Protein AF-A0A960AM47-F1 (afdb_monomer)

Sequence (129 aa):
HQISRVGQLLDPVADRLYILATLIGLLLRGIVPLWFVLLLVSRDLIMSVVLAVLKRRGVTGLPVHFVGKAATFCLLYAFPLLLLGDGAGWLADTAKVVGWAFAVWGTALYWWAAVLYIGQARRIMAATP

Structure (mmCIF, N/CA/C/O backbone):
data_AF-A0A960AM47-F1
#
_entry.id   AF-A0A960AM47-F1
#
loop_
_atom_site.group_PDB
_atom_site.id
_atom_site.type_symbol
_atom_site.label_atom_id
_atom_site.label_alt_id
_atom_site.label_comp_id
_atom_site.label_asym_id
_atom_site.label_entity_id
_atom_site.label_seq_id
_atom_site.pdbx_PDB_ins_code
_atom_site.Cartn_x
_atom_site.Cartn_y
_atom_site.Cartn_z
_atom_site.occupancy
_atom_site.B_iso_or_equiv
_atom_site.auth_seq_id
_atom_site.auth_comp_id
_atom_site.auth_asym_id
_atom_site.auth_atom_id
_atom_site.pdbx_PDB_model_num
ATOM 1 N N . HIS A 1 1 ? 6.777 24.534 19.745 1.00 47.44 1 HIS A N 1
ATOM 2 C CA . HIS A 1 1 ? 6.241 23.468 18.872 1.00 47.44 1 HIS A CA 1
ATOM 3 C C . HIS A 1 1 ? 4.751 23.283 19.138 1.00 47.44 1 HIS A C 1
ATOM 5 O O . HIS A 1 1 ? 4.369 22.457 19.956 1.00 47.44 1 HIS A O 1
ATOM 11 N N . GLN A 1 2 ? 3.905 24.105 18.511 1.00 51.22 2 GLN A N 1
ATOM 12 C CA . GLN A 1 2 ? 2.451 24.008 18.653 1.00 51.22 2 GLN A CA 1
ATOM 13 C C . GLN A 1 2 ? 1.941 23.044 17.580 1.00 51.22 2 GLN A C 1
ATOM 15 O O . GLN A 1 2 ? 1.855 23.388 16.405 1.00 51.22 2 GLN A O 1
ATOM 20 N N . ILE A 1 3 ? 1.690 21.799 17.973 1.00 52.78 3 ILE A N 1
ATOM 21 C CA . ILE A 1 3 ? 1.135 20.796 17.068 1.00 52.78 3 ILE A CA 1
ATOM 22 C C . ILE A 1 3 ? -0.360 21.103 16.934 1.00 52.78 3 ILE A C 1
ATOM 24 O O . ILE A 1 3 ? -1.127 20.937 17.881 1.00 52.78 3 ILE A O 1
ATOM 28 N N . SER A 1 4 ? -0.771 21.621 15.777 1.00 69.75 4 SER A N 1
ATOM 29 C CA . SER A 1 4 ? -2.180 21.897 15.491 1.00 69.75 4 SER A CA 1
ATOM 30 C C . SER A 1 4 ? -2.963 20.583 15.389 1.00 69.75 4 SER A C 1
ATOM 32 O O . SER A 1 4 ? -2.564 19.679 14.654 1.00 69.75 4 SER A O 1
ATOM 34 N N . ARG A 1 5 ? -4.117 20.487 16.069 1.00 62.91 5 ARG A N 1
ATOM 35 C CA . ARG A 1 5 ? -5.071 19.362 15.928 1.00 62.91 5 ARG A CA 1
ATOM 36 C C . ARG A 1 5 ? -5.500 19.133 14.474 1.00 62.91 5 ARG A C 1
ATOM 38 O O . ARG A 1 5 ? -5.840 18.012 14.113 1.00 62.91 5 ARG A O 1
ATOM 45 N N . VAL A 1 6 ? -5.475 20.184 13.652 1.00 67.06 6 VAL A N 1
ATOM 46 C CA . VAL A 1 6 ? -5.768 20.110 12.214 1.00 67.06 6 VAL A CA 1
ATOM 47 C C . VAL A 1 6 ? -4.598 19.473 11.455 1.00 67.06 6 VAL A C 1
ATOM 49 O O . VAL A 1 6 ? -4.828 18.621 10.604 1.00 67.06 6 VAL A O 1
ATOM 52 N N . GLY A 1 7 ? -3.352 19.796 11.822 1.00 62.34 7 GLY A N 1
ATOM 53 C CA . GLY A 1 7 ? -2.150 19.187 11.236 1.00 62.34 7 GLY A CA 1
ATOM 54 C C . GLY A 1 7 ? -2.078 17.675 11.468 1.00 62.34 7 GLY A C 1
ATOM 55 O O . GLY A 1 7 ? -1.877 16.921 10.526 1.00 62.34 7 GLY A O 1
ATOM 56 N N . GLN A 1 8 ? -2.393 17.213 12.685 1.00 63.25 8 GLN A N 1
ATOM 57 C CA . GLN A 1 8 ? -2.414 15.775 13.014 1.00 63.25 8 GLN A CA 1
ATOM 58 C C . GLN A 1 8 ? -3.444 14.957 12.217 1.00 63.25 8 GLN A C 1
ATOM 60 O O . GLN A 1 8 ? -3.293 13.744 12.086 1.00 63.25 8 GLN A O 1
ATOM 65 N N . LEU A 1 9 ? -4.511 15.589 11.719 1.00 65.38 9 LEU A N 1
ATOM 66 C CA . LEU A 1 9 ? -5.510 14.932 10.872 1.00 65.38 9 LEU A CA 1
ATOM 67 C C . LEU A 1 9 ? -5.158 15.021 9.383 1.00 65.38 9 LEU A C 1
ATOM 69 O O . LEU A 1 9 ? -5.520 14.118 8.633 1.00 65.38 9 LEU A O 1
ATOM 73 N N . LEU A 1 10 ? -4.461 16.080 8.965 1.00 71.19 10 LEU A N 1
ATOM 74 C CA . LEU A 1 10 ? -4.021 16.275 7.583 1.00 71.19 10 LEU A CA 1
ATOM 75 C C . LEU A 1 10 ? -2.849 15.362 7.208 1.00 71.19 10 LEU A C 1
ATOM 77 O O . LEU A 1 10 ? -2.863 14.814 6.109 1.00 71.19 10 LEU A O 1
ATOM 81 N N . ASP A 1 11 ? -1.900 15.133 8.116 1.00 74.31 11 ASP A N 1
ATOM 82 C CA . ASP A 1 11 ? -0.732 14.270 7.880 1.00 74.31 11 ASP A CA 1
ATOM 83 C C . ASP A 1 11 ? -1.090 12.866 7.338 1.00 74.31 11 ASP A C 1
ATOM 85 O O . ASP A 1 11 ? -0.600 12.491 6.271 1.00 74.31 11 ASP A O 1
ATOM 89 N N . PRO A 1 12 ? -1.990 12.084 7.971 1.00 70.38 12 PRO A N 1
ATOM 90 C CA . PRO A 1 12 ? -2.351 10.756 7.468 1.00 70.38 12 PRO A CA 1
ATOM 91 C C . PRO A 1 12 ? -3.187 10.789 6.180 1.00 70.38 12 PRO A C 1
ATOM 93 O O . PRO A 1 12 ? -3.255 9.789 5.466 1.00 70.38 12 PRO A O 1
ATOM 96 N N . VAL A 1 13 ? -3.850 11.908 5.872 1.00 76.12 13 VAL A N 1
ATOM 97 C CA . VAL A 1 13 ? -4.582 12.074 4.607 1.00 76.12 13 VAL A CA 1
ATOM 98 C C . VAL A 1 13 ? -3.605 12.361 3.471 1.00 76.12 13 VAL A C 1
ATOM 100 O O . VAL A 1 13 ? -3.717 11.748 2.411 1.00 76.12 13 VAL A O 1
ATOM 103 N N . ALA A 1 14 ? -2.631 13.243 3.699 1.00 81.94 14 ALA A N 1
ATOM 104 C CA . ALA A 1 14 ? -1.590 13.564 2.731 1.00 81.94 14 ALA A CA 1
ATOM 105 C C . ALA A 1 14 ? -0.752 12.329 2.370 1.00 81.94 14 ALA A C 1
ATOM 107 O O . ALA A 1 14 ? -0.541 12.067 1.187 1.00 81.94 14 ALA A O 1
ATOM 108 N N . ASP A 1 15 ? -0.368 11.521 3.364 1.00 78.25 15 ASP A N 1
ATOM 109 C CA . ASP A 1 15 ? 0.365 10.266 3.150 1.00 78.25 15 ASP A CA 1
ATOM 110 C C . ASP A 1 15 ? -0.412 9.293 2.239 1.00 78.25 15 ASP A C 1
ATOM 112 O O . ASP A 1 15 ? 0.113 8.747 1.267 1.00 78.25 15 ASP A O 1
ATOM 116 N N . ARG A 1 16 ? -1.724 9.157 2.467 1.00 79.69 16 ARG A N 1
ATOM 117 C CA . ARG A 1 16 ? -2.591 8.310 1.631 1.00 79.69 16 ARG A CA 1
ATOM 118 C C . ARG A 1 16 ? -2.769 8.845 0.218 1.00 79.69 16 ARG A C 1
ATOM 120 O O . ARG A 1 16 ? -2.778 8.061 -0.729 1.00 79.69 16 ARG A O 1
ATOM 127 N N . LEU A 1 17 ? -2.922 10.159 0.065 1.00 84.12 17 LEU A N 1
ATOM 128 C CA . LEU A 1 17 ? -3.022 10.789 -1.250 1.00 84.12 17 LEU A CA 1
ATOM 129 C C . LEU A 1 17 ? -1.725 10.622 -2.043 1.00 84.12 17 LEU A C 1
ATOM 131 O O . LEU A 1 17 ? -1.788 10.350 -3.238 1.00 84.12 17 LEU A O 1
ATOM 135 N N . TYR A 1 18 ? -0.569 10.712 -1.385 1.00 85.06 18 TYR A N 1
ATOM 136 C CA . TYR A 1 18 ? 0.729 10.450 -2.000 1.00 85.06 18 TYR A CA 1
ATOM 137 C C . TYR A 1 18 ? 0.843 9.007 -2.519 1.00 85.06 18 TYR A C 1
ATOM 139 O O . TYR A 1 18 ? 1.218 8.795 -3.677 1.00 85.06 18 TYR A O 1
ATOM 147 N N . ILE A 1 19 ? 0.461 8.012 -1.709 1.00 83.75 19 ILE A N 1
ATOM 148 C CA . ILE A 1 19 ? 0.459 6.600 -2.130 1.00 83.75 19 ILE A CA 1
ATOM 149 C C . ILE A 1 19 ? -0.493 6.394 -3.314 1.00 83.75 19 ILE A C 1
ATOM 151 O O . ILE A 1 19 ? -0.124 5.765 -4.307 1.00 83.75 19 ILE A O 1
ATOM 155 N N . LEU A 1 20 ? -1.701 6.962 -3.244 1.00 88.12 20 LEU A N 1
ATOM 156 C CA . LEU A 1 20 ? -2.689 6.861 -4.316 1.00 88.12 20 LEU A CA 1
ATOM 157 C C . LEU A 1 20 ? -2.184 7.507 -5.614 1.00 88.12 20 LEU A C 1
ATOM 159 O O . LEU A 1 20 ? -2.288 6.901 -6.678 1.00 88.12 20 LEU A O 1
ATOM 163 N N . ALA A 1 21 ? -1.597 8.702 -5.533 1.00 90.12 21 ALA A N 1
ATOM 164 C CA . ALA A 1 21 ? -1.014 9.392 -6.679 1.00 90.12 21 ALA A CA 1
ATOM 165 C C . ALA A 1 21 ? 0.123 8.575 -7.310 1.00 90.12 21 ALA A C 1
ATOM 167 O O . ALA A 1 21 ? 0.181 8.446 -8.532 1.00 90.12 21 ALA A O 1
ATOM 168 N N . THR A 1 22 ? 0.977 7.960 -6.485 1.00 88.94 22 THR A N 1
ATOM 169 C CA . THR A 1 22 ? 2.062 7.083 -6.947 1.00 88.94 22 THR A CA 1
ATOM 170 C C . THR A 1 22 ? 1.514 5.860 -7.687 1.00 88.94 22 THR A C 1
ATOM 172 O O . THR A 1 22 ? 1.965 5.552 -8.790 1.00 88.94 22 THR A O 1
ATOM 175 N N . LEU A 1 23 ? 0.494 5.196 -7.133 1.00 88.94 23 LEU A N 1
ATOM 176 C CA . LEU A 1 23 ? -0.164 4.052 -7.772 1.00 88.94 23 LEU A CA 1
ATOM 177 C C . LEU A 1 23 ? -0.812 4.423 -9.108 1.00 88.94 23 LEU A C 1
ATOM 179 O O . LEU A 1 23 ? -0.674 3.682 -10.080 1.00 88.94 23 LEU A O 1
ATOM 183 N N . ILE A 1 24 ? -1.490 5.571 -9.171 1.00 92.44 24 ILE A N 1
ATOM 184 C CA . ILE A 1 24 ? -2.091 6.075 -10.411 1.00 92.44 24 ILE A CA 1
ATOM 185 C C . ILE A 1 24 ? -0.998 6.386 -11.440 1.00 92.44 24 ILE A C 1
ATOM 187 O O . ILE A 1 24 ? -1.135 6.005 -12.597 1.00 92.44 24 ILE A O 1
ATOM 191 N N . GLY A 1 25 ? 0.111 7.011 -11.036 1.00 91.94 25 GLY A N 1
ATOM 192 C CA . GLY A 1 25 ? 1.244 7.275 -11.926 1.00 91.94 25 GLY A CA 1
ATOM 193 C C . GLY A 1 25 ? 1.834 5.997 -12.533 1.00 91.94 25 GLY A C 1
ATOM 194 O O . GLY A 1 25 ? 2.054 5.932 -13.743 1.00 91.94 25 GLY A O 1
ATOM 195 N N . LEU A 1 26 ? 2.027 4.955 -11.717 1.00 90.94 26 LEU A N 1
ATOM 196 C CA . LEU A 1 26 ? 2.511 3.647 -12.179 1.00 90.94 26 LEU A CA 1
ATOM 197 C C . LEU A 1 26 ? 1.506 2.928 -13.090 1.00 90.94 26 LEU A C 1
ATOM 199 O O . LEU A 1 26 ? 1.911 2.255 -14.038 1.00 90.94 26 LEU A O 1
ATOM 203 N N . LEU A 1 27 ? 0.206 3.089 -12.829 1.00 93.50 27 LEU A N 1
ATOM 204 C CA . LEU A 1 27 ? -0.863 2.566 -13.679 1.00 93.50 27 LEU A CA 1
ATOM 205 C C . LEU A 1 27 ? -0.893 3.247 -15.048 1.00 93.50 27 LEU A C 1
ATOM 207 O O . LEU A 1 27 ? -0.978 2.567 -16.065 1.00 93.50 27 LEU A O 1
ATOM 211 N N . LEU A 1 28 ? -0.799 4.579 -15.082 1.00 92.88 28 LEU A N 1
ATOM 212 C CA . LEU A 1 28 ? -0.804 5.354 -16.326 1.00 92.88 28 LEU A CA 1
ATOM 213 C C . LEU A 1 28 ? 0.432 5.075 -17.187 1.00 92.88 28 LEU A C 1
ATOM 215 O O . LEU A 1 28 ? 0.337 5.098 -18.411 1.00 92.88 28 LEU A O 1
ATOM 219 N N . ARG A 1 29 ? 1.574 4.759 -16.563 1.00 89.88 29 ARG A N 1
ATOM 220 C CA . ARG A 1 29 ? 2.760 4.246 -17.265 1.00 89.88 29 ARG A CA 1
ATOM 221 C C . ARG A 1 29 ? 2.626 2.795 -17.741 1.00 89.88 29 ARG A C 1
ATOM 223 O O . ARG A 1 29 ? 3.496 2.322 -18.458 1.00 89.88 29 ARG A O 1
ATOM 230 N N . GLY A 1 30 ? 1.583 2.071 -17.336 1.00 88.38 30 GLY A N 1
ATOM 231 C CA . GLY A 1 30 ? 1.415 0.652 -17.656 1.00 88.38 30 GLY A CA 1
ATOM 232 C C . GLY A 1 30 ? 2.365 -0.285 -16.898 1.00 88.38 30 GLY A C 1
ATOM 233 O O . GLY A 1 30 ? 2.429 -1.469 -17.218 1.00 88.38 30 GLY A O 1
ATOM 234 N N . ILE A 1 31 ? 3.077 0.212 -15.879 1.00 89.81 31 ILE A N 1
ATOM 235 C CA . ILE A 1 31 ? 3.995 -0.588 -15.049 1.00 89.81 31 ILE A CA 1
ATOM 236 C C . ILE A 1 31 ? 3.198 -1.530 -14.141 1.00 89.81 31 ILE A C 1
ATOM 238 O O . ILE A 1 31 ? 3.586 -2.677 -13.915 1.00 89.81 31 ILE A O 1
ATOM 242 N N . VAL A 1 32 ? 2.073 -1.038 -13.616 1.00 91.31 32 VAL A N 1
ATOM 243 C CA . VAL A 1 32 ? 1.195 -1.766 -12.697 1.00 91.31 32 VAL A CA 1
ATOM 244 C C . VAL A 1 32 ? -0.201 -1.893 -13.317 1.00 91.31 32 VAL A C 1
ATOM 246 O O . VAL A 1 32 ? -0.741 -0.906 -13.808 1.00 91.31 32 VAL A O 1
ATOM 249 N N . PRO A 1 33 ? -0.832 -3.077 -13.287 1.00 93.56 33 PRO A N 1
ATOM 250 C CA . PRO A 1 33 ? -2.162 -3.285 -13.837 1.00 93.56 33 PRO A CA 1
ATOM 251 C C . PRO A 1 33 ? -3.258 -2.724 -12.920 1.00 93.56 33 PRO A C 1
ATOM 253 O O . PRO A 1 33 ? -3.125 -2.696 -11.694 1.00 93.56 33 PRO A O 1
ATOM 256 N N . LEU A 1 34 ? -4.399 -2.356 -13.512 1.00 92.38 34 LEU A N 1
ATOM 257 C CA . LEU A 1 34 ? -5.530 -1.755 -12.790 1.00 92.38 34 LEU A CA 1
ATOM 258 C C . LEU A 1 34 ? -6.026 -2.622 -11.624 1.00 92.38 34 LEU A C 1
ATOM 260 O O . LEU A 1 34 ? -6.331 -2.095 -10.556 1.00 92.38 34 LEU A O 1
ATOM 264 N N . TRP A 1 35 ? -6.078 -3.946 -11.800 1.00 93.19 35 TRP A N 1
ATOM 265 C CA . TRP A 1 35 ? -6.544 -4.856 -10.750 1.00 93.19 35 TRP A CA 1
ATOM 266 C C . TRP A 1 35 ? -5.694 -4.754 -9.477 1.00 93.19 35 TRP A C 1
ATOM 268 O O . TRP A 1 35 ? -6.240 -4.833 -8.381 1.00 93.19 35 TRP A O 1
ATOM 278 N N . PHE A 1 36 ? -4.383 -4.523 -9.605 1.00 90.56 36 PHE A N 1
ATOM 279 C CA . PHE A 1 36 ? -3.477 -4.403 -8.465 1.00 90.56 36 PHE A CA 1
ATOM 280 C C . PHE A 1 36 ? -3.722 -3.095 -7.707 1.00 90.56 36 PHE A C 1
ATOM 282 O O . PHE A 1 36 ? -3.802 -3.089 -6.480 1.00 90.56 36 PHE A O 1
ATOM 289 N N . VAL A 1 37 ? -3.936 -1.998 -8.440 1.00 91.75 37 VAL A N 1
ATOM 290 C CA . VAL A 1 37 ? -4.310 -0.704 -7.851 1.00 91.75 37 VAL A CA 1
ATOM 291 C C . VAL A 1 37 ? -5.631 -0.817 -7.095 1.00 91.75 37 VAL A C 1
ATOM 293 O O . VAL A 1 37 ? -5.704 -0.432 -5.929 1.00 91.75 37 VAL A O 1
ATOM 296 N N . LEU A 1 38 ? -6.663 -1.395 -7.717 1.00 92.69 38 LEU A N 1
ATOM 297 C CA . LEU A 1 38 ? -7.961 -1.601 -7.069 1.00 92.69 38 LEU A CA 1
ATOM 298 C C . LEU A 1 38 ? -7.837 -2.466 -5.811 1.00 92.69 38 LEU A C 1
ATOM 300 O O . LEU A 1 38 ? -8.492 -2.198 -4.803 1.00 92.69 38 LEU A O 1
ATOM 304 N N . LEU A 1 39 ? -6.973 -3.478 -5.843 1.00 92.31 39 LEU A N 1
ATOM 305 C CA . LEU A 1 39 ? -6.744 -4.376 -4.723 1.00 92.31 39 LEU A CA 1
ATOM 306 C C . LEU A 1 39 ? -6.026 -3.684 -3.549 1.00 92.31 39 LEU A C 1
ATOM 308 O O . LEU A 1 39 ? -6.345 -3.965 -2.400 1.00 92.31 39 LEU A O 1
ATOM 312 N N . LEU A 1 40 ? -5.124 -2.730 -3.786 1.00 90.44 40 LEU A N 1
ATOM 313 C CA . LEU A 1 40 ? -4.545 -1.924 -2.701 1.00 90.44 40 LEU A CA 1
ATOM 314 C C . LEU A 1 40 ? -5.532 -0.875 -2.165 1.00 90.44 40 LEU A C 1
ATOM 316 O O . LEU A 1 40 ? -5.749 -0.782 -0.957 1.00 90.44 40 LEU A O 1
ATOM 320 N N . VAL A 1 41 ? -6.194 -0.135 -3.059 1.00 90.56 41 VAL A N 1
ATOM 321 C CA . VAL A 1 41 ? -7.116 0.953 -2.688 1.00 90.56 41 VAL A CA 1
ATOM 322 C C . VAL A 1 41 ? -8.337 0.433 -1.927 1.00 90.56 41 VAL A C 1
ATOM 324 O O . VAL A 1 41 ? -8.761 1.036 -0.940 1.00 90.56 41 VAL A O 1
ATOM 327 N N . SER A 1 42 ? -8.902 -0.702 -2.346 1.00 91.88 42 SER A N 1
ATOM 328 C CA . SER A 1 42 ? -10.052 -1.309 -1.661 1.00 91.88 42 SER A CA 1
ATOM 329 C C . SER A 1 42 ? -9.731 -1.682 -0.216 1.00 91.88 42 SER A C 1
ATOM 331 O O . SER A 1 42 ? -10.549 -1.435 0.672 1.00 91.88 42 SER A O 1
ATOM 333 N N . ARG A 1 43 ? -8.523 -2.189 0.059 1.00 89.00 43 ARG A N 1
ATOM 334 C CA . ARG A 1 43 ? -8.061 -2.451 1.425 1.00 89.00 43 ARG A CA 1
ATOM 335 C C . ARG A 1 43 ? -8.067 -1.168 2.251 1.00 89.00 43 ARG A C 1
ATOM 337 O O . ARG A 1 43 ? -8.598 -1.167 3.364 1.00 89.00 43 ARG A O 1
ATOM 344 N N . ASP A 1 44 ? -7.493 -0.081 1.740 1.00 87.44 44 ASP A N 1
ATOM 345 C CA . ASP A 1 44 ? -7.437 1.185 2.478 1.00 87.44 44 ASP A CA 1
ATOM 346 C C . ASP A 1 44 ? -8.815 1.786 2.727 1.00 87.44 44 ASP A C 1
ATOM 348 O O . ASP A 1 44 ? -9.067 2.318 3.814 1.00 87.44 44 ASP A O 1
ATOM 352 N N . LEU A 1 45 ? -9.743 1.626 1.784 1.00 89.06 45 LEU A N 1
ATOM 353 C CA . LEU A 1 45 ? -11.140 1.992 1.983 1.00 89.06 45 LEU A CA 1
ATOM 354 C C . LEU A 1 45 ? -11.768 1.175 3.123 1.00 89.06 45 LEU A C 1
ATOM 356 O O . LEU A 1 45 ? -12.332 1.757 4.051 1.00 89.06 45 LEU A O 1
ATOM 360 N N . ILE A 1 46 ? -11.606 -0.152 3.110 1.00 90.50 46 ILE A N 1
ATOM 361 C CA . ILE A 1 46 ? -12.116 -1.045 4.163 1.00 90.50 46 ILE A CA 1
ATOM 362 C C . ILE A 1 46 ? -11.552 -0.643 5.531 1.00 90.50 46 ILE A C 1
ATOM 364 O O . ILE A 1 46 ? -12.307 -0.457 6.484 1.00 90.50 46 ILE A O 1
ATOM 368 N N . MET A 1 47 ? -10.237 -0.451 5.636 1.00 87.81 47 MET A N 1
ATOM 369 C CA . M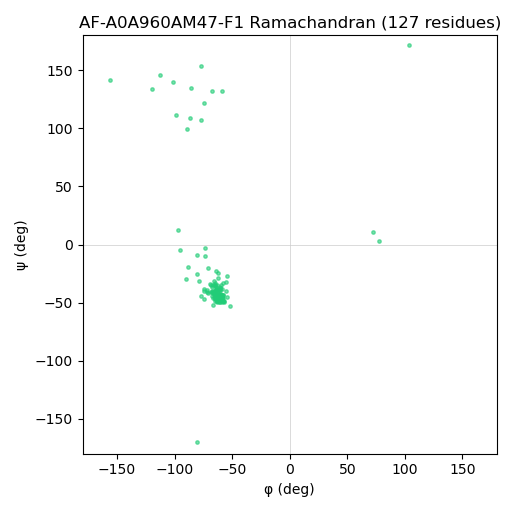ET A 1 47 ? -9.589 -0.074 6.895 1.00 87.81 47 MET A CA 1
ATOM 370 C C . MET A 1 47 ? -10.024 1.308 7.387 1.00 87.81 47 MET A C 1
ATOM 372 O O . MET A 1 47 ? -10.178 1.512 8.591 1.00 87.81 47 MET A O 1
ATOM 376 N N . SER A 1 48 ? -10.274 2.248 6.474 1.00 86.31 48 SER A N 1
ATOM 377 C CA . SER A 1 48 ? -10.831 3.562 6.811 1.00 86.31 48 SER A CA 1
ATOM 378 C C . SER A 1 48 ? -12.226 3.447 7.414 1.00 86.31 48 SER A C 1
ATOM 380 O O . SER A 1 48 ? -12.505 4.089 8.425 1.00 86.31 48 SER A O 1
ATOM 382 N N . VAL A 1 49 ? -13.082 2.593 6.842 1.00 88.75 49 VAL A N 1
ATOM 383 C CA . VAL A 1 49 ? -14.428 2.326 7.366 1.00 88.75 49 VAL A CA 1
ATOM 384 C C . VAL A 1 49 ? -14.353 1.662 8.741 1.00 88.75 49 VAL A C 1
ATOM 386 O O . VAL A 1 49 ? -15.017 2.119 9.669 1.00 88.75 49 VAL A O 1
ATOM 389 N N . VAL A 1 50 ? -13.510 0.638 8.909 1.00 87.19 50 VAL A N 1
ATOM 390 C CA . VAL A 1 50 ? -13.312 -0.048 10.200 1.00 87.19 50 VAL A CA 1
ATOM 391 C C . VAL A 1 50 ? -12.882 0.943 11.282 1.00 87.19 50 VAL A C 1
ATOM 393 O O . VAL A 1 50 ? -13.487 0.991 12.353 1.00 87.19 50 VAL A O 1
ATOM 396 N N . LEU A 1 51 ? -11.882 1.781 10.997 1.00 84.50 51 LEU A N 1
ATOM 397 C CA . LEU A 1 51 ? -11.414 2.802 11.936 1.00 84.50 51 LEU A CA 1
ATOM 398 C C . LEU A 1 51 ? -12.484 3.859 12.226 1.00 84.50 51 LEU A C 1
ATOM 400 O O . LEU A 1 51 ? -12.631 4.267 13.376 1.00 84.50 51 LEU A O 1
ATOM 404 N N . ALA A 1 52 ? -13.259 4.285 11.226 1.00 85.38 52 ALA A N 1
ATOM 405 C CA . ALA A 1 52 ? -14.353 5.231 11.426 1.00 85.38 52 ALA A CA 1
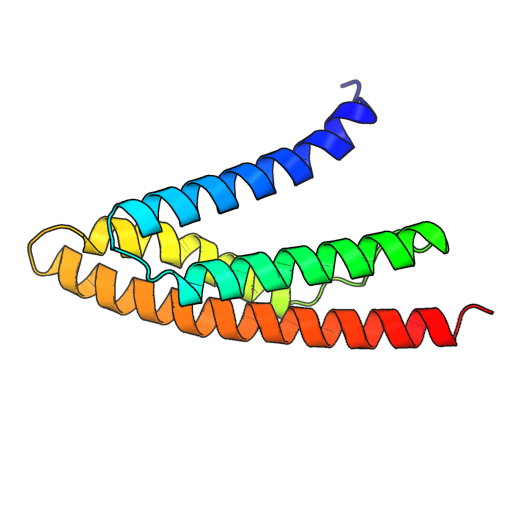ATOM 406 C C . ALA A 1 52 ? -15.445 4.662 12.349 1.00 85.38 52 ALA A C 1
ATOM 408 O O . ALA A 1 52 ? -15.931 5.374 13.229 1.00 85.38 52 ALA A O 1
ATOM 409 N N . VAL A 1 53 ? -15.797 3.381 12.193 1.00 86.31 53 VAL A N 1
ATOM 410 C CA . VAL A 1 53 ? -16.753 2.686 13.070 1.00 86.31 53 VAL A CA 1
ATOM 411 C C . VAL A 1 53 ? -16.215 2.584 14.499 1.00 86.31 53 VAL A C 1
ATOM 413 O O . VAL A 1 53 ? -16.939 2.899 15.442 1.00 86.31 53 VAL A O 1
ATOM 416 N N . LEU A 1 54 ? -14.943 2.215 14.673 1.00 84.06 54 LEU A N 1
ATOM 417 C CA . LEU A 1 54 ? -14.311 2.124 15.995 1.00 84.06 54 LEU A CA 1
ATOM 418 C C . LEU A 1 54 ? -14.229 3.485 16.693 1.00 84.06 54 LEU A C 1
ATOM 420 O O . LEU A 1 54 ? -14.564 3.598 17.873 1.00 84.06 54 LEU A O 1
ATOM 424 N N . LYS A 1 55 ? -13.869 4.536 15.948 1.00 83.31 55 LYS A N 1
ATOM 425 C CA . LYS A 1 55 ? -13.774 5.903 16.468 1.00 83.31 55 LYS A CA 1
ATOM 426 C C . LYS A 1 55 ? -15.118 6.410 16.994 1.00 83.31 55 LYS A C 1
ATOM 428 O O . LYS A 1 55 ? -15.144 7.090 18.015 1.00 83.31 55 LYS A O 1
ATOM 433 N N . ARG A 1 56 ? -16.236 6.048 16.348 1.00 82.62 56 ARG A N 1
ATOM 434 C CA . ARG A 1 56 ? -17.593 6.372 16.835 1.00 82.62 56 ARG A CA 1
ATOM 435 C C . ARG A 1 56 ? -17.926 5.712 18.177 1.00 82.62 56 ARG A C 1
ATOM 437 O O . ARG A 1 56 ? -18.775 6.228 18.889 1.00 82.62 56 ARG A O 1
ATOM 444 N N . ARG A 1 57 ? -17.254 4.612 18.534 1.00 78.12 57 ARG A N 1
ATOM 445 C CA . ARG A 1 57 ? -17.401 3.908 19.820 1.00 78.12 57 ARG A CA 1
ATOM 446 C C . ARG A 1 57 ? -16.337 4.290 20.859 1.00 78.12 57 ARG A C 1
ATOM 448 O O . ARG A 1 57 ? -16.182 3.600 21.856 1.00 78.12 57 ARG A O 1
ATOM 455 N N . GLY A 1 58 ? -15.569 5.356 20.624 1.00 75.88 58 GLY A N 1
ATOM 456 C CA . GLY A 1 58 ? -14.532 5.819 21.554 1.00 75.88 58 GLY A CA 1
ATOM 457 C C . GLY A 1 58 ? -13.231 5.009 21.523 1.00 75.88 58 GLY A C 1
ATOM 458 O O . GLY A 1 58 ? -12.305 5.317 22.269 1.00 75.88 58 GLY A O 1
ATOM 459 N N . VAL A 1 59 ? -13.113 4.017 20.633 1.00 74.44 59 VAL A N 1
ATOM 460 C CA . VAL A 1 59 ? -11.882 3.239 20.451 1.00 74.44 59 VAL A CA 1
ATOM 461 C C . VAL A 1 59 ? -10.984 3.977 19.466 1.00 74.44 59 VAL A C 1
ATOM 463 O O . VAL A 1 59 ? -11.266 4.048 18.270 1.00 74.44 59 VAL A O 1
ATOM 466 N N . THR A 1 60 ? -9.895 4.550 19.971 1.00 62.50 60 THR A N 1
ATOM 467 C CA . THR A 1 60 ? -8.984 5.399 19.187 1.00 62.50 60 THR A CA 1
ATOM 468 C C . THR A 1 60 ? -7.772 4.658 18.624 1.00 62.50 60 THR A C 1
ATOM 470 O O . THR A 1 60 ? -7.027 5.241 17.839 1.00 62.50 60 THR A O 1
ATOM 473 N N . GLY A 1 61 ? -7.582 3.375 18.956 1.00 62.00 61 GLY A N 1
ATOM 474 C CA . GLY A 1 61 ? -6.436 2.603 18.481 1.00 62.00 61 GLY A CA 1
ATOM 475 C C . GLY A 1 61 ? -6.665 1.096 18.465 1.00 62.00 61 GLY A C 1
ATOM 476 O O . GLY A 1 61 ? -7.280 0.532 19.366 1.00 62.00 61 GLY A O 1
ATOM 477 N N . LEU A 1 62 ? -6.134 0.449 17.426 1.00 67.19 62 LEU A N 1
ATOM 478 C CA . LEU A 1 62 ? -5.968 -1.000 17.348 1.00 67.19 62 LEU A CA 1
ATOM 479 C C . LEU A 1 62 ? -4.498 -1.338 17.646 1.00 67.19 62 LEU A C 1
ATOM 481 O O . LEU A 1 62 ? -3.613 -0.626 17.160 1.00 67.19 62 LEU A O 1
ATOM 485 N N . PRO A 1 63 ? -4.207 -2.407 18.406 1.00 69.06 63 PRO A N 1
ATOM 486 C CA . PRO A 1 63 ? -2.836 -2.832 18.657 1.00 69.06 63 PRO A CA 1
ATOM 487 C C . PRO A 1 63 ? -2.124 -3.135 17.335 1.00 69.06 63 PRO A C 1
ATOM 489 O O . PRO A 1 63 ? -2.662 -3.792 16.442 1.00 69.06 63 PRO A O 1
ATOM 492 N N . VAL A 1 64 ? -0.913 -2.601 17.191 1.00 66.50 64 VAL A N 1
ATOM 493 C CA . VAL A 1 64 ? -0.183 -2.630 15.923 1.00 66.50 64 VAL A CA 1
ATOM 494 C C . VAL A 1 64 ? 0.364 -4.032 15.676 1.00 66.50 64 VAL A C 1
ATOM 496 O O . VAL A 1 64 ? 1.152 -4.537 16.473 1.00 66.50 64 VAL A O 1
ATOM 499 N N . HIS A 1 65 ? -0.016 -4.655 14.561 1.00 74.38 65 HIS A N 1
ATOM 500 C CA . HIS A 1 65 ? 0.519 -5.962 14.181 1.00 74.38 65 HIS A CA 1
ATOM 501 C C . HIS A 1 65 ? 1.823 -5.819 13.405 1.00 74.38 65 HIS A C 1
ATOM 503 O O . HIS A 1 65 ? 1.905 -5.045 12.449 1.00 74.38 65 HIS A O 1
ATOM 509 N N . PHE A 1 66 ? 2.825 -6.627 13.761 1.00 76.44 66 PHE A N 1
ATOM 510 C CA . PHE A 1 66 ? 4.096 -6.704 13.030 1.00 76.44 66 PHE A CA 1
ATOM 511 C C . PHE A 1 66 ? 3.897 -7.033 11.545 1.00 76.44 66 PHE A C 1
ATOM 513 O O . PHE A 1 66 ? 4.621 -6.506 10.704 1.00 76.44 66 PHE A O 1
ATOM 520 N N . VAL A 1 67 ? 2.862 -7.813 11.211 1.00 78.12 67 VAL A N 1
ATOM 521 C CA . VAL A 1 67 ? 2.516 -8.142 9.820 1.00 78.12 67 VAL A CA 1
ATOM 522 C C . VAL A 1 67 ? 2.180 -6.895 8.999 1.00 78.12 67 VAL A C 1
ATOM 524 O O . VAL A 1 67 ? 2.598 -6.784 7.850 1.00 78.12 67 VAL A O 1
ATOM 527 N N . GLY A 1 68 ? 1.487 -5.920 9.597 1.00 78.06 68 GLY A N 1
ATOM 528 C CA . GLY A 1 68 ? 1.180 -4.656 8.929 1.00 78.06 68 GLY A CA 1
ATOM 529 C C . GLY A 1 68 ? 2.436 -3.838 8.636 1.00 78.06 68 GLY A C 1
ATOM 530 O O . GLY A 1 68 ? 2.564 -3.287 7.548 1.00 78.06 68 GLY A O 1
ATOM 531 N N . LYS A 1 69 ? 3.399 -3.818 9.567 1.00 82.50 69 LYS A N 1
ATOM 532 C CA . LYS A 1 69 ? 4.690 -3.144 9.353 1.00 82.50 69 LYS A CA 1
ATOM 533 C C . LYS A 1 69 ? 5.477 -3.802 8.222 1.00 82.50 69 LYS A C 1
ATOM 535 O O . LYS A 1 69 ? 5.952 -3.098 7.338 1.00 82.50 69 LYS A O 1
ATOM 540 N N . ALA A 1 70 ? 5.571 -5.132 8.227 1.00 83.12 70 ALA A N 1
ATOM 541 C CA . ALA A 1 70 ? 6.249 -5.883 7.172 1.00 83.12 70 ALA A CA 1
ATOM 542 C C . ALA A 1 70 ? 5.624 -5.616 5.792 1.00 83.12 70 ALA A C 1
ATOM 544 O O . ALA A 1 70 ? 6.344 -5.348 4.836 1.00 83.12 70 ALA A O 1
ATOM 545 N N . ALA A 1 71 ? 4.290 -5.595 5.705 1.00 85.38 71 ALA A N 1
ATOM 546 C CA . ALA A 1 71 ? 3.582 -5.273 4.470 1.00 85.38 71 ALA A CA 1
ATOM 547 C C . ALA A 1 71 ? 3.921 -3.869 3.943 1.00 85.38 71 ALA A C 1
ATOM 549 O O . ALA A 1 71 ? 4.222 -3.714 2.761 1.00 85.38 71 ALA A O 1
ATOM 550 N N . THR A 1 72 ? 3.923 -2.858 4.820 1.00 84.62 72 THR A N 1
ATOM 551 C CA . THR A 1 72 ? 4.292 -1.486 4.444 1.00 84.62 72 THR A CA 1
ATOM 552 C C . THR A 1 72 ? 5.735 -1.409 3.954 1.00 84.62 72 THR A C 1
ATOM 554 O O . THR A 1 72 ? 5.979 -0.781 2.929 1.00 84.62 72 THR A O 1
ATOM 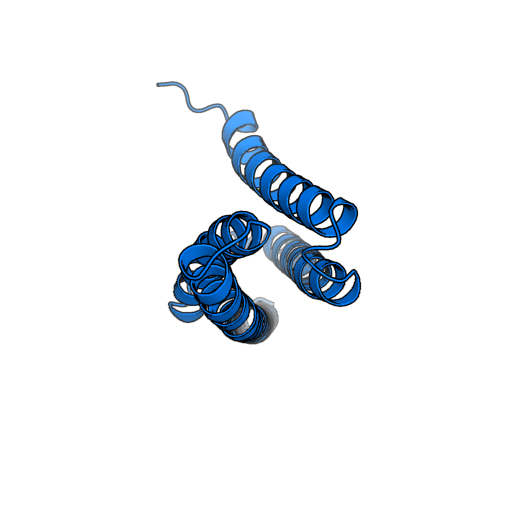557 N N . PHE A 1 73 ? 6.679 -2.080 4.623 1.00 87.06 73 PHE A N 1
ATOM 558 C CA . PHE A 1 73 ? 8.064 -2.159 4.147 1.00 87.06 73 PHE A CA 1
ATOM 559 C C . PHE A 1 73 ? 8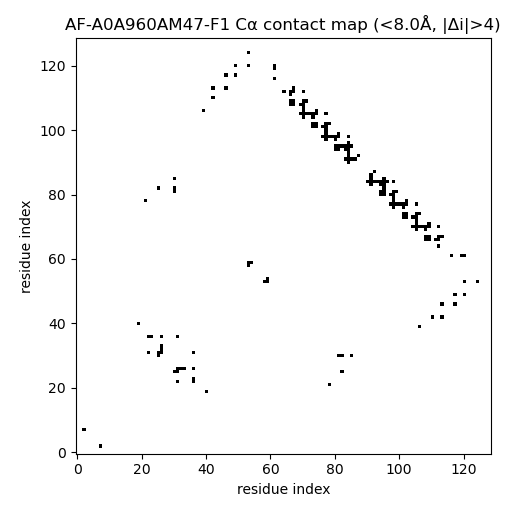.136 -2.767 2.748 1.00 87.06 73 PHE A C 1
ATOM 561 O O . PHE A 1 73 ? 8.757 -2.186 1.863 1.00 87.06 73 PHE A O 1
ATOM 568 N N . CYS A 1 74 ? 7.461 -3.894 2.519 1.00 88.56 74 CYS A N 1
ATOM 569 C CA . CYS A 1 74 ? 7.471 -4.532 1.211 1.00 88.56 74 CYS A CA 1
ATOM 570 C C . CYS A 1 74 ? 6.918 -3.619 0.109 1.00 88.56 74 CYS A C 1
ATOM 572 O O . CYS A 1 74 ? 7.538 -3.494 -0.942 1.00 88.56 74 CYS A O 1
ATOM 574 N N . LEU A 1 75 ? 5.791 -2.945 0.353 1.00 86.69 75 LEU A N 1
ATOM 575 C CA . LEU A 1 75 ? 5.185 -2.036 -0.624 1.00 86.69 75 LEU A CA 1
ATOM 576 C C . LEU A 1 75 ? 6.039 -0.781 -0.866 1.00 86.69 75 LEU A C 1
ATOM 578 O O . LEU A 1 75 ? 6.134 -0.320 -2.001 1.00 86.69 75 LEU A O 1
ATOM 582 N N . LEU A 1 76 ? 6.713 -0.270 0.169 1.00 88.19 76 LEU A N 1
ATOM 583 C CA . LEU A 1 76 ? 7.611 0.881 0.058 1.0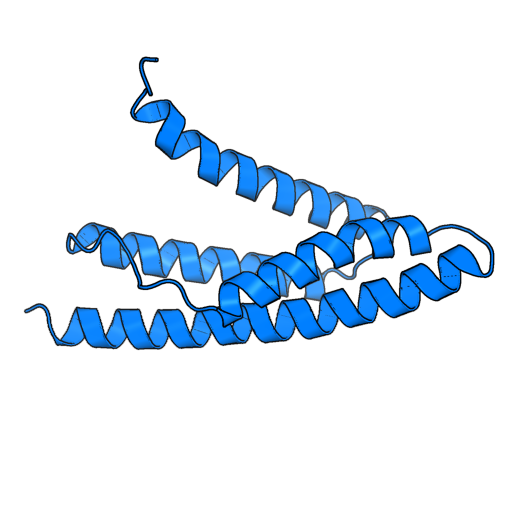0 88.19 76 LEU A CA 1
ATOM 584 C C . LEU A 1 76 ? 8.814 0.591 -0.849 1.00 88.19 76 LEU A C 1
ATOM 586 O O . LEU A 1 76 ? 9.215 1.467 -1.609 1.00 88.19 76 LEU A O 1
ATOM 590 N N . TYR A 1 77 ? 9.354 -0.632 -0.821 1.00 89.06 77 TYR A N 1
ATOM 591 C CA . TYR A 1 77 ? 10.395 -1.058 -1.765 1.00 89.06 77 TYR A CA 1
ATOM 592 C C . TYR A 1 77 ? 9.836 -1.442 -3.139 1.00 89.06 77 TYR A C 1
ATOM 594 O O . TYR A 1 77 ? 10.508 -1.228 -4.146 1.00 89.06 77 TYR A O 1
ATOM 602 N N . ALA A 1 78 ? 8.611 -1.970 -3.204 1.00 89.88 78 ALA A N 1
ATOM 603 C CA . ALA A 1 78 ? 7.998 -2.396 -4.457 1.00 89.88 78 ALA A CA 1
ATOM 604 C C . ALA A 1 78 ? 7.897 -1.249 -5.474 1.00 89.88 78 ALA A C 1
ATOM 606 O O . ALA A 1 78 ? 8.308 -1.424 -6.617 1.00 89.88 78 ALA A O 1
ATOM 607 N N . PHE A 1 79 ? 7.395 -0.070 -5.083 1.00 88.94 79 PHE A N 1
ATOM 608 C CA . PHE A 1 79 ? 7.142 1.010 -6.049 1.00 88.94 79 PHE A CA 1
ATOM 609 C C . PHE A 1 79 ? 8.412 1.567 -6.716 1.00 88.94 79 PHE A C 1
ATOM 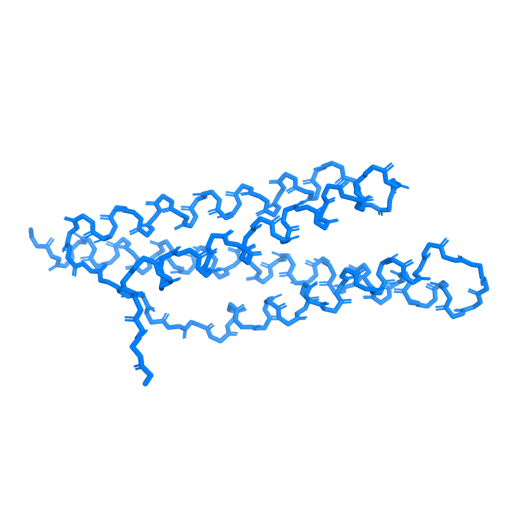611 O O . PHE A 1 79 ? 8.432 1.631 -7.948 1.00 88.94 79 PHE A O 1
ATOM 618 N N . PRO A 1 80 ? 9.489 1.919 -5.983 1.00 90.31 80 PRO A N 1
ATOM 619 C CA . PRO A 1 80 ? 10.731 2.372 -6.607 1.00 90.31 80 PRO A CA 1
ATOM 620 C C . PRO A 1 80 ? 11.391 1.292 -7.468 1.00 90.31 80 PRO A C 1
ATOM 622 O O . PRO A 1 80 ? 11.908 1.604 -8.536 1.00 90.31 80 PRO A O 1
ATOM 625 N N . LEU A 1 81 ? 11.350 0.025 -7.039 1.00 91.69 81 LEU A N 1
ATOM 626 C CA . LEU A 1 81 ? 11.915 -1.092 -7.803 1.00 91.69 81 LEU A CA 1
ATOM 627 C C . LEU A 1 81 ? 11.146 -1.355 -9.100 1.00 91.69 81 LEU A C 1
ATOM 629 O O . LEU A 1 81 ? 11.763 -1.580 -10.137 1.00 91.69 81 LEU A O 1
ATOM 633 N N . LEU A 1 82 ? 9.814 -1.282 -9.060 1.00 90.56 82 LEU A N 1
ATOM 634 C CA . LEU A 1 82 ? 8.973 -1.400 -10.250 1.00 90.56 82 LEU A CA 1
ATOM 635 C C . LEU A 1 82 ? 9.216 -0.250 -11.231 1.00 90.56 82 LEU A C 1
ATOM 637 O O . LEU A 1 82 ? 9.275 -0.487 -12.432 1.00 90.56 82 LEU A O 1
ATOM 641 N N . LEU A 1 83 ? 9.404 0.973 -10.725 1.00 90.31 83 LEU A N 1
ATOM 642 C CA . LEU A 1 83 ? 9.753 2.125 -11.554 1.00 90.31 83 LEU A CA 1
ATOM 643 C C . LEU A 1 83 ? 11.155 1.987 -12.166 1.00 90.31 83 LEU A C 1
ATOM 645 O O . LEU A 1 83 ? 11.344 2.292 -13.338 1.00 90.31 83 LEU A O 1
ATOM 649 N N . LEU A 1 84 ? 12.134 1.506 -11.395 1.00 91.31 84 LEU A N 1
ATOM 650 C CA . LEU A 1 84 ? 13.486 1.235 -11.892 1.00 91.31 84 LEU A CA 1
ATOM 651 C C . LEU A 1 84 ? 13.487 0.110 -12.943 1.00 91.31 84 LEU A C 1
ATOM 653 O O . LEU A 1 84 ? 14.265 0.148 -13.894 1.00 91.31 84 LEU A O 1
ATOM 657 N N . GLY A 1 85 ? 12.587 -0.864 -12.791 1.00 89.88 85 GLY A N 1
ATOM 658 C CA . GLY A 1 85 ? 12.388 -1.969 -13.725 1.00 89.88 85 GLY A CA 1
ATOM 659 C C . GLY A 1 85 ? 11.687 -1.610 -15.039 1.00 89.88 85 GLY A C 1
ATOM 660 O O . GLY A 1 85 ? 11.552 -2.477 -15.898 1.00 89.88 85 GLY A O 1
ATOM 661 N N . ASP A 1 86 ? 11.255 -0.357 -15.203 1.00 89.19 86 ASP A N 1
ATOM 662 C CA . ASP A 1 86 ? 10.729 0.205 -16.459 1.00 89.19 86 ASP A CA 1
ATOM 663 C C . ASP A 1 86 ? 11.856 0.622 -17.434 1.00 89.19 86 ASP A C 1
ATOM 665 O O . ASP A 1 86 ? 11.604 0.983 -18.580 1.00 89.19 86 ASP A O 1
ATOM 669 N N . GLY A 1 87 ? 13.117 0.602 -16.980 1.00 87.50 87 GLY A N 1
ATOM 670 C CA . GLY A 1 87 ? 14.294 0.908 -17.796 1.00 87.50 87 GLY A CA 1
ATOM 671 C C . GLY A 1 87 ? 14.776 -0.257 -18.673 1.00 87.50 87 GLY A C 1
ATOM 672 O O . GLY A 1 87 ? 14.132 -1.296 -18.783 1.00 87.50 87 GLY A O 1
ATOM 673 N N . ALA A 1 88 ? 15.957 -0.095 -19.279 1.00 87.38 88 ALA A N 1
ATOM 674 C CA . ALA A 1 88 ? 16.602 -1.123 -20.099 1.00 87.38 88 ALA A CA 1
ATOM 675 C C . ALA A 1 88 ? 17.892 -1.655 -19.452 1.00 87.38 88 ALA A C 1
ATOM 677 O O . ALA A 1 88 ? 18.647 -0.905 -18.830 1.00 87.38 88 ALA A O 1
ATOM 678 N N . GLY A 1 89 ? 18.168 -2.946 -19.658 1.00 93.00 89 GLY A N 1
ATOM 679 C CA . GLY A 1 89 ? 19.384 -3.627 -19.210 1.00 93.00 89 GLY A CA 1
ATOM 680 C C . GLY A 1 89 ? 19.180 -4.522 -17.985 1.00 93.00 89 GLY A C 1
ATOM 681 O O . GLY A 1 89 ? 18.142 -4.501 -17.330 1.00 93.00 89 GLY A O 1
ATOM 682 N N . TRP A 1 90 ? 20.218 -5.290 -17.646 1.00 91.50 90 TRP A N 1
ATOM 683 C CA . TRP A 1 90 ? 20.165 -6.340 -16.618 1.00 91.50 90 TRP A CA 1
ATOM 684 C C . TRP A 1 90 ? 19.734 -5.841 -15.226 1.00 91.50 90 TRP A C 1
ATOM 686 O O . TRP A 1 90 ? 19.075 -6.563 -14.474 1.00 91.50 90 TRP A O 1
ATOM 696 N N . LEU A 1 91 ? 20.092 -4.598 -14.882 1.00 90.62 91 LEU A N 1
ATOM 697 C CA . LEU A 1 91 ? 19.709 -3.973 -13.617 1.00 90.62 91 LEU A CA 1
ATOM 698 C C . LEU A 1 91 ? 18.198 -3.707 -13.565 1.00 90.62 91 LEU A C 1
ATOM 700 O O . LEU A 1 91 ? 17.579 -3.947 -12.531 1.00 90.62 91 LEU A O 1
ATOM 704 N N . ALA A 1 92 ? 17.607 -3.258 -14.677 1.00 91.31 92 ALA A N 1
ATOM 705 C CA . ALA A 1 92 ? 16.171 -3.020 -14.783 1.00 91.31 92 ALA A CA 1
ATOM 706 C C . ALA A 1 92 ? 15.396 -4.345 -14.720 1.00 91.31 92 ALA A C 1
ATOM 708 O O . ALA A 1 92 ? 14.457 -4.465 -13.936 1.00 91.31 92 ALA A O 1
ATOM 709 N N . ASP A 1 93 ? 15.845 -5.378 -15.436 1.00 90.50 93 ASP A N 1
ATOM 710 C CA . ASP A 1 93 ? 15.208 -6.702 -15.396 1.00 90.50 93 ASP A CA 1
ATOM 711 C C . ASP A 1 93 ? 15.209 -7.294 -13.978 1.00 90.50 93 ASP A C 1
ATOM 713 O O . ASP A 1 93 ? 14.185 -7.772 -13.481 1.00 90.50 93 ASP A O 1
ATOM 717 N N . THR A 1 94 ? 16.345 -7.190 -13.282 1.00 92.88 94 THR A N 1
ATOM 718 C CA . THR A 1 94 ? 16.471 -7.652 -11.893 1.00 92.88 94 THR A CA 1
ATOM 719 C C . THR A 1 94 ? 15.572 -6.836 -10.961 1.00 92.88 94 THR A C 1
ATOM 721 O O . THR A 1 94 ? 14.838 -7.408 -10.152 1.00 92.88 94 THR A O 1
ATOM 724 N N . ALA A 1 95 ? 15.570 -5.505 -11.097 1.00 92.69 95 ALA A N 1
ATOM 725 C CA . ALA A 1 95 ? 14.715 -4.622 -10.307 1.00 92.69 95 ALA A CA 1
ATOM 726 C C . ALA A 1 95 ? 13.226 -4.915 -10.529 1.00 92.69 95 ALA A C 1
ATOM 728 O O . ALA A 1 95 ? 12.460 -4.920 -9.568 1.00 92.69 95 ALA A O 1
ATOM 729 N N . LYS A 1 96 ? 12.820 -5.241 -11.760 1.00 91.81 96 LYS A N 1
ATOM 730 C CA . LYS A 1 96 ? 11.444 -5.610 -12.099 1.00 91.81 96 LYS A CA 1
ATOM 731 C C . LYS A 1 96 ? 11.008 -6.888 -11.392 1.00 91.81 96 LYS A C 1
ATOM 733 O O . LYS A 1 96 ? 9.940 -6.906 -10.784 1.00 91.81 96 LYS A O 1
ATOM 738 N N . VAL A 1 97 ? 11.826 -7.943 -11.435 1.00 93.19 97 VAL A N 1
ATOM 739 C CA . VAL A 1 97 ? 11.521 -9.223 -10.768 1.00 93.19 97 VAL A CA 1
ATOM 740 C C . VAL A 1 9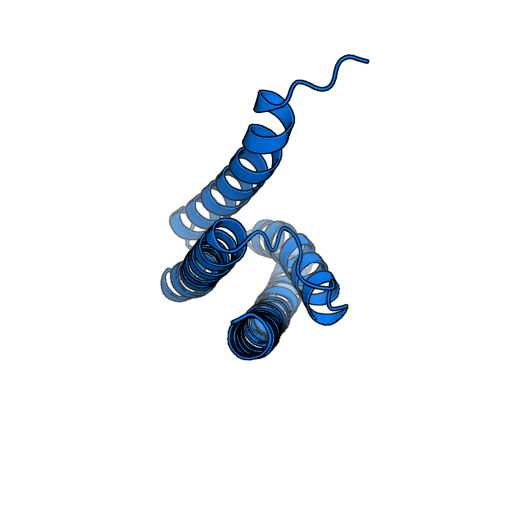7 ? 11.430 -9.037 -9.255 1.00 93.19 97 VAL A C 1
ATOM 742 O O . VAL A 1 97 ? 10.451 -9.456 -8.635 1.00 93.19 97 VAL A O 1
ATOM 745 N N . VAL A 1 98 ? 12.418 -8.364 -8.659 1.00 94.25 98 VAL A N 1
ATOM 746 C CA . VAL A 1 98 ? 12.446 -8.113 -7.213 1.00 94.25 98 VAL A CA 1
ATOM 747 C C . VAL A 1 98 ? 11.282 -7.203 -6.807 1.00 94.25 98 VAL A C 1
ATOM 749 O O . VAL A 1 98 ? 10.580 -7.499 -5.843 1.00 94.25 98 VAL A O 1
ATOM 752 N N . GLY A 1 99 ? 11.004 -6.152 -7.580 1.00 93.69 99 GLY A N 1
ATOM 753 C CA . GLY A 1 99 ? 9.884 -5.237 -7.367 1.00 93.69 99 GLY A CA 1
ATOM 754 C C . GLY A 1 99 ? 8.536 -5.949 -7.386 1.00 93.69 99 GLY A C 1
ATOM 755 O O . GLY A 1 99 ? 7.730 -5.750 -6.479 1.00 93.69 99 GLY A O 1
ATOM 756 N N . TRP A 1 100 ? 8.309 -6.847 -8.348 1.00 93.75 100 TRP A N 1
ATOM 757 C CA . TRP A 1 100 ? 7.093 -7.661 -8.400 1.00 93.75 100 TRP A CA 1
ATOM 758 C C . TRP A 1 100 ? 6.997 -8.676 -7.260 1.00 93.75 100 TRP A C 1
ATOM 760 O O . TRP A 1 100 ? 5.909 -8.868 -6.717 1.00 93.75 100 TRP A O 1
ATOM 770 N N . ALA A 1 101 ? 8.111 -9.279 -6.838 1.00 93.69 101 ALA A N 1
ATOM 771 C CA . ALA A 1 101 ? 8.124 -10.149 -5.664 1.00 93.69 101 ALA A CA 1
ATOM 772 C C . ALA A 1 101 ? 7.699 -9.376 -4.404 1.00 93.69 101 ALA A C 1
ATOM 774 O O . ALA A 1 101 ? 6.798 -9.812 -3.683 1.00 93.69 101 ALA A O 1
ATOM 775 N N . PHE A 1 102 ? 8.274 -8.191 -4.178 1.00 93.00 102 PHE A N 1
ATOM 776 C CA . PHE A 1 102 ? 7.880 -7.304 -3.083 1.00 93.00 102 PHE A CA 1
ATOM 777 C C . PHE A 1 102 ? 6.430 -6.829 -3.202 1.00 93.00 102 PHE A C 1
ATOM 779 O O . PHE A 1 102 ? 5.729 -6.776 -2.193 1.00 93.00 102 PHE A O 1
ATOM 786 N N . ALA A 1 103 ? 5.954 -6.532 -4.413 1.00 91.88 103 ALA A N 1
ATOM 787 C CA . ALA A 1 103 ? 4.579 -6.116 -4.658 1.00 91.88 103 ALA A CA 1
ATOM 788 C C . ALA A 1 103 ? 3.584 -7.220 -4.283 1.00 91.88 103 ALA A C 1
ATOM 790 O O . ALA A 1 103 ? 2.644 -6.961 -3.535 1.00 91.88 103 ALA A O 1
ATOM 791 N N . VAL A 1 104 ? 3.797 -8.455 -4.746 1.00 92.19 104 VAL A N 1
ATOM 792 C CA . VAL A 1 104 ? 2.896 -9.587 -4.481 1.00 92.19 104 VAL A CA 1
ATOM 793 C C . VAL A 1 104 ? 2.911 -9.965 -3.002 1.00 92.19 104 VAL A C 1
ATOM 795 O O . VAL A 1 104 ? 1.854 -10.001 -2.370 1.00 92.19 104 VAL A O 1
ATOM 798 N N . TRP A 1 105 ? 4.095 -10.187 -2.421 1.00 92.00 105 TRP A N 1
ATOM 799 C CA . TRP A 1 105 ? 4.214 -10.555 -1.008 1.00 92.00 105 TRP 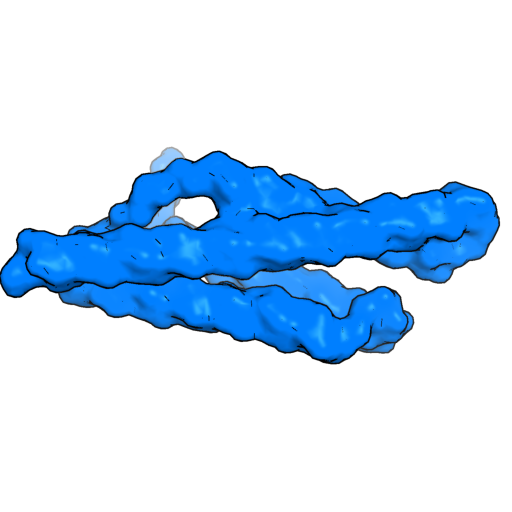A CA 1
ATOM 800 C C . TRP A 1 105 ? 3.758 -9.433 -0.081 1.00 92.00 105 TRP A C 1
ATOM 802 O O . TRP A 1 105 ? 3.009 -9.679 0.865 1.00 92.00 105 TRP A O 1
ATOM 812 N N . GLY A 1 106 ? 4.147 -8.193 -0.381 1.00 91.50 106 GLY A N 1
ATOM 813 C CA . GLY A 1 106 ? 3.712 -7.017 0.361 1.00 91.50 106 GLY A CA 1
ATOM 814 C C . GLY A 1 106 ? 2.199 -6.890 0.357 1.00 91.50 106 GLY A C 1
ATOM 815 O O . GLY A 1 106 ? 1.600 -6.744 1.415 1.00 91.50 106 GLY A O 1
ATOM 816 N N . THR A 1 107 ? 1.571 -7.058 -0.804 1.00 91.50 107 THR A N 1
ATOM 817 C CA . THR A 1 107 ? 0.114 -7.011 -0.951 1.00 91.50 107 THR A CA 1
ATOM 818 C C . THR A 1 107 ? -0.591 -8.141 -0.201 1.00 91.50 107 THR A C 1
ATOM 820 O O . THR A 1 107 ? -1.580 -7.890 0.488 1.00 91.50 107 THR A O 1
ATOM 823 N N . ALA A 1 108 ? -0.072 -9.369 -0.264 1.00 92.44 108 ALA A N 1
ATOM 824 C CA . ALA A 1 108 ? -0.620 -10.498 0.485 1.00 92.44 108 ALA A CA 1
ATOM 825 C C . ALA A 1 108 ? -0.581 -10.239 2.002 1.00 92.44 108 ALA A C 1
ATOM 827 O O . ALA A 1 108 ? -1.597 -10.378 2.688 1.00 92.44 108 ALA A O 1
ATOM 828 N N . LEU A 1 109 ? 0.562 -9.777 2.524 1.00 90.75 109 LEU A N 1
ATOM 829 C CA . LEU A 1 109 ? 0.705 -9.391 3.930 1.00 90.75 109 LEU A CA 1
ATOM 830 C C . LEU A 1 109 ? -0.197 -8.201 4.288 1.00 90.75 109 LEU A C 1
ATOM 832 O O . LEU A 1 109 ? -0.739 -8.143 5.393 1.00 90.75 109 LEU A O 1
ATOM 836 N N . TYR A 1 110 ? -0.400 -7.269 3.355 1.00 88.94 110 TYR A N 1
ATOM 837 C CA . TYR A 1 110 ? -1.234 -6.083 3.548 1.00 88.94 110 TYR A CA 1
ATOM 838 C C . TYR A 1 110 ? -2.707 -6.435 3.758 1.00 88.94 110 TYR A C 1
ATOM 840 O O . TYR A 1 110 ? -3.369 -5.890 4.652 1.00 88.94 110 TYR A O 1
ATOM 848 N N . TRP A 1 111 ? -3.203 -7.387 2.968 1.00 92.38 111 TRP A N 1
ATOM 849 C CA . TRP A 1 111 ? -4.545 -7.946 3.099 1.00 92.38 111 TRP A CA 1
ATOM 850 C C . TRP A 1 111 ? -4.683 -8.844 4.320 1.00 92.38 111 TRP A C 1
ATOM 852 O O . TRP A 1 111 ? -5.670 -8.734 5.047 1.00 92.38 111 TRP A O 1
ATOM 862 N N . TRP A 1 112 ? -3.675 -9.666 4.615 1.00 92.12 112 TRP A N 1
ATOM 863 C CA . TRP A 1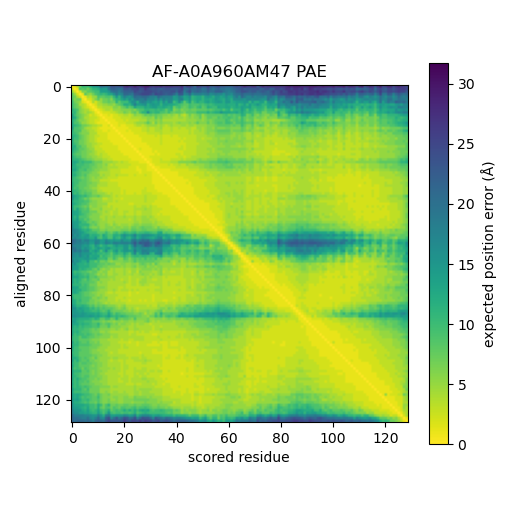 112 ? -3.669 -10.476 5.830 1.00 92.12 112 TRP A CA 1
ATOM 864 C C . TRP A 1 112 ? -3.766 -9.607 7.087 1.00 92.12 112 TRP A C 1
ATOM 866 O O . TRP A 1 112 ? -4.599 -9.849 7.960 1.00 92.12 112 TRP A O 1
ATOM 876 N N . ALA A 1 113 ? -2.981 -8.527 7.149 1.00 88.69 113 ALA A N 1
ATOM 877 C CA . ALA A 1 113 ? -3.071 -7.553 8.226 1.00 88.69 113 ALA A CA 1
ATOM 878 C C . ALA A 1 113 ? -4.484 -6.954 8.327 1.00 88.69 113 ALA A C 1
ATOM 880 O O . ALA A 1 113 ? -5.014 -6.850 9.431 1.00 88.69 113 ALA A O 1
ATOM 881 N N . ALA A 1 114 ? -5.121 -6.603 7.203 1.00 89.12 114 ALA A N 1
ATOM 882 C CA . ALA A 1 114 ? -6.487 -6.074 7.206 1.00 89.12 114 ALA A CA 1
ATOM 883 C C . ALA A 1 114 ? -7.494 -7.065 7.816 1.00 89.12 114 ALA A C 1
ATOM 885 O O . ALA A 1 114 ? -8.306 -6.673 8.653 1.00 89.12 114 ALA A O 1
ATOM 886 N N . VAL A 1 115 ? -7.400 -8.354 7.477 1.00 91.12 115 VAL A N 1
ATOM 887 C CA . VAL A 1 115 ? -8.247 -9.404 8.070 1.00 91.12 115 VAL A CA 1
ATOM 888 C C . VAL A 1 115 ? -8.030 -9.508 9.582 1.00 91.12 115 VAL A C 1
ATOM 890 O O . VAL A 1 115 ? -9.004 -9.544 10.339 1.00 91.12 115 VAL A O 1
ATOM 893 N N . LEU A 1 116 ? -6.774 -9.491 10.042 1.00 89.19 116 LEU A N 1
ATOM 894 C CA . LEU A 1 116 ? -6.452 -9.506 11.473 1.00 89.19 116 LEU A CA 1
ATOM 895 C C . LEU A 1 116 ? -7.054 -8.298 12.203 1.00 89.19 116 LEU A C 1
ATOM 897 O O . LEU A 1 116 ? -7.664 -8.459 13.264 1.00 89.19 116 LEU A O 1
ATOM 901 N N . TYR A 1 117 ? -6.938 -7.103 11.620 1.00 86.38 117 TYR A N 1
ATOM 902 C CA . TYR A 1 117 ? -7.513 -5.884 12.185 1.00 86.38 117 TYR A CA 1
ATOM 903 C C . TYR A 1 117 ? -9.041 -5.917 12.229 1.00 86.38 117 TYR A C 1
ATOM 905 O O . TYR A 1 117 ? -9.623 -5.515 13.234 1.00 86.38 117 TYR A O 1
ATOM 913 N N . ILE A 1 118 ? -9.706 -6.432 11.191 1.00 88.12 118 ILE A N 1
ATOM 914 C CA . ILE A 1 118 ? -11.166 -6.611 11.186 1.00 88.12 118 ILE A CA 1
ATOM 915 C C . ILE A 1 118 ? -11.589 -7.595 12.283 1.00 88.12 118 ILE A C 1
ATOM 917 O O . ILE A 1 118 ? -12.555 -7.342 13.005 1.00 88.12 118 ILE A O 1
ATOM 921 N N . GLY A 1 119 ? -10.860 -8.702 12.449 1.00 87.94 119 GLY A N 1
ATOM 922 C CA . GLY A 1 119 ? -11.108 -9.667 13.520 1.00 87.94 119 GLY A CA 1
ATOM 923 C C . GLY A 1 119 ? -10.981 -9.040 14.912 1.00 87.94 119 GLY A C 1
ATOM 924 O O . GLY A 1 119 ? -11.843 -9.244 15.766 1.00 87.94 119 GLY A O 1
ATOM 925 N N . GLN A 1 120 ? -9.949 -8.224 15.132 1.00 85.06 120 GLN A N 1
ATOM 926 C CA . GLN A 1 120 ? -9.772 -7.477 16.380 1.00 85.06 120 GLN A CA 1
ATOM 927 C C . GLN A 1 120 ? -10.872 -6.442 16.604 1.00 85.06 120 GLN A C 1
ATOM 929 O O . GLN A 1 120 ? -11.451 -6.399 17.687 1.00 85.06 120 GLN A O 1
ATOM 934 N N . ALA A 1 121 ? -11.205 -5.660 15.578 1.00 85.69 121 ALA A N 1
ATOM 935 C CA . ALA A 1 121 ? -12.297 -4.698 15.613 1.00 85.69 121 ALA A CA 1
ATOM 936 C C . ALA A 1 121 ? -13.614 -5.367 16.033 1.00 85.69 121 ALA A C 1
ATOM 938 O O . ALA A 1 121 ? -14.300 -4.864 16.918 1.00 85.69 121 ALA A O 1
ATOM 939 N N . ARG A 1 122 ? -13.937 -6.539 15.467 1.00 86.75 122 ARG A N 1
ATOM 940 C CA . ARG A 1 122 ? -15.124 -7.323 15.849 1.00 86.75 122 ARG A CA 1
ATOM 941 C C . ARG A 1 122 ? -15.095 -7.765 17.310 1.00 86.75 122 ARG A C 1
ATOM 943 O O . ARG A 1 122 ? -16.105 -7.623 17.989 1.00 86.75 122 ARG A O 1
ATOM 950 N N . ARG A 1 123 ? -13.956 -8.260 17.808 1.00 85.19 123 ARG A N 1
ATOM 951 C CA . ARG A 1 123 ? -13.813 -8.666 19.220 1.00 85.19 123 ARG A CA 1
ATOM 952 C C . ARG A 1 123 ? -14.007 -7.491 20.175 1.00 85.19 123 ARG A C 1
ATOM 954 O O . ARG A 1 123 ? -14.710 -7.638 21.165 1.00 85.19 123 ARG A O 1
ATOM 961 N N . ILE A 1 124 ? -13.433 -6.330 19.859 1.00 83.44 124 ILE A N 1
ATOM 962 C CA . ILE A 1 124 ? -13.603 -5.115 20.666 1.00 83.44 124 ILE A CA 1
ATOM 963 C C . ILE A 1 124 ? -15.072 -4.671 20.647 1.00 83.44 124 ILE A C 1
ATOM 965 O O . ILE A 1 124 ? -15.647 -4.436 21.703 1.00 83.44 124 ILE A O 1
ATOM 969 N N . MET A 1 125 ? -15.711 -4.642 19.472 1.00 80.12 125 MET A N 1
ATOM 970 C CA . MET A 1 125 ? -17.132 -4.290 19.347 1.00 80.12 125 MET A CA 1
ATOM 971 C C . MET A 1 125 ? -18.076 -5.247 20.084 1.00 80.12 125 MET A C 1
ATOM 973 O O . MET A 1 125 ? -19.149 -4.813 20.483 1.00 80.12 125 MET A O 1
ATOM 977 N N . ALA A 1 126 ? -17.705 -6.521 20.241 1.00 81.56 126 ALA A N 1
ATOM 978 C CA . ALA A 1 126 ? -18.474 -7.496 21.013 1.00 81.56 126 ALA A CA 1
ATOM 979 C C . ALA A 1 126 ? -18.238 -7.385 22.531 1.00 81.56 126 ALA A C 1
ATOM 981 O O . ALA A 1 126 ? -19.097 -7.784 23.309 1.00 81.56 126 ALA A O 1
ATOM 982 N N . ALA A 1 127 ? -17.083 -6.863 22.952 1.00 78.19 127 ALA A N 1
ATOM 983 C CA . ALA A 1 127 ? -16.728 -6.690 24.361 1.00 78.19 127 ALA A CA 1
ATOM 984 C C . ALA A 1 127 ? -17.184 -5.340 24.945 1.00 78.19 127 ALA A C 1
ATOM 986 O O . ALA A 1 127 ? -17.246 -5.197 26.163 1.00 78.19 127 ALA A O 1
ATOM 987 N N . THR A 1 128 ? -17.468 -4.343 24.100 1.00 65.38 128 THR A N 1
ATOM 988 C CA . THR A 1 128 ? -18.012 -3.040 24.516 1.00 65.38 128 THR A CA 1
ATOM 989 C C . THR A 1 128 ? -19.533 -3.030 24.293 1.00 65.38 128 THR A C 1
ATOM 991 O O . THR A 1 128 ? -19.932 -3.084 23.124 1.00 65.38 128 THR A O 1
ATOM 994 N N . PRO A 1 129 ? -20.360 -3.016 25.360 1.00 58.47 129 PRO A N 1
ATOM 995 C CA . PRO A 1 129 ? -21.822 -2.990 25.253 1.00 58.47 129 PRO A CA 1
ATOM 996 C C . PRO A 1 129 ? -22.357 -1.721 24.575 1.00 58.47 129 PRO A C 1
ATOM 998 O O . PRO A 1 129 ? -21.673 -0.671 24.631 1.00 58.47 129 PRO A O 1
#

Radius of gyration: 17.18 Å; Cα contacts (8 Å, |Δi|>4): 97; chains: 1; bounding box: 42×35×45 Å

Mean predicted aligned error: 6.36 Å

Secondary structure (DSSP, 8-state):
----TTHHHHHHHHHHHHHHHHHHHHHHTTSS-HHHHHHHHHHHHHHHHHHHHHHHTT---PPPPHHHHHHHHHHHHHHHHHHHTTSSSHHHHHHHHHHHHHHHHHHHHHHHHHHHHHHHHHHHHHH--

Nearest PDB structures (foldseek):
  8bcx-assembly3_C  TM=4.952E-01  e=8.837E+00  Geobacter metallireducens GS-15
  8bcx-assembly4_D  TM=4.962E-01  e=8.837E+00  Geobacter metallireducens GS-15

pLDDT: mean 84.36, std 10.04, range [47.44, 94.25]

Foldseek 3Di:
DDCDPVNVVVVVVVVVVVVLVLLVVCCVVVLDPPVLSCLLVVLVVLVVVLCVVCVVVVNNDDPDDPLQVLLVVLQVLLSVLSVCLVDDDPSNVVSNVSSVVSSVSSSVSNVVVSVVRVVRSVVVVVVRD

Solvent-accessible surface area (backbone atoms only — not comparable to full-atom values): 7004 Å² total; per-residue (Å²): 138,85,82,49,78,65,54,71,60,46,52,65,50,52,56,50,51,51,54,50,51,51,50,50,53,36,36,75,71,64,76,40,60,70,70,58,51,52,58,55,52,52,49,55,53,52,51,50,51,53,51,53,58,36,45,76,71,72,46,85,76,76,88,84,53,69,52,41,54,52,12,50,54,26,43,63,52,11,54,61,24,39,58,50,25,71,54,80,58,73,69,10,55,51,27,30,55,52,10,50,52,26,38,54,54,11,49,52,33,42,51,50,33,50,53,53,50,52,54,49,52,51,53,51,59,71,72,51,132